Protein AF-A0A2X3DQ49-F1 (afdb_monomer_lite)

InterPro domains:
  IPR011050 Pectin lyase fold/virulence factor [SSF51126] (22-78)
  IPR012334 Pectin lyase fold [G3DSA:2.160.20.10] (19-81)

Organism: Klebsiella pneumoniae (NCBI:txid573)

Radius of gyration: 20.26 Å; chains: 1; bounding box: 53×58×23 Å

Foldseek 3Di:
DDDDDPVPPVPPVPPDPPPPQCAFDWDQAPLRAIETAFADADPVRDGDHDDPDDDADPSGYHHQPAQAWDADPRRGIDGGRDDPDD

Secondary structure (DSSP, 8-state):
-----GGGGGGGGGS----------EEE-TTSPEEEEPPPP-TTS------S-----TT-EEEE--SS-EEETTTEEEPPP-----

Sequence (86 aa):
MFKFKASYVALAAVLTSSVVYADPTSYTHSSGATVIDIEKPNAAGVSHNLYRDFNVGTNGTILNNSGDDVSHSTFGNIARVMLPTY

Structure (mmCIF, N/CA/C/O backbone):
data_AF-A0A2X3DQ49-F1
#
_entry.id   AF-A0A2X3DQ49-F1
#
loop_
_atom_site.group_PDB
_atom_site.id
_atom_site.type_symbol
_atom_site.label_atom_id
_atom_site.label_alt_id
_atom_site.label_comp_id
_atom_site.label_asym_id
_atom_site.label_entity_id
_atom_site.label_seq_id
_atom_site.pdbx_PDB_ins_code
_atom_site.Cartn_x
_atom_site.Cartn_y
_atom_site.Cartn_z
_atom_site.occupancy
_atom_site.B_iso_or_equiv
_atom_site.auth_seq_id
_atom_site.auth_comp_id
_atom_site.auth_asym_id
_atom_site.auth_atom_id
_atom_site.pdbx_PDB_model_num
ATOM 1 N N . MET A 1 1 ? 39.839 -47.906 0.740 1.00 45.09 1 MET A N 1
ATOM 2 C CA . MET A 1 1 ? 40.017 -46.461 0.459 1.00 45.09 1 MET A CA 1
ATOM 3 C C . MET A 1 1 ? 38.794 -45.952 -0.291 1.00 45.09 1 MET A C 1
ATOM 5 O O . MET A 1 1 ? 38.671 -46.215 -1.480 1.00 45.09 1 MET A O 1
ATOM 9 N N . PHE A 1 2 ? 37.864 -45.288 0.398 1.00 40.84 2 PHE A N 1
ATOM 10 C CA . PHE A 1 2 ? 36.669 -44.705 -0.221 1.00 40.84 2 PHE A CA 1
ATOM 11 C C . PHE A 1 2 ? 37.010 -43.318 -0.782 1.00 40.84 2 PHE A C 1
ATOM 13 O O . PHE A 1 2 ? 37.389 -42.423 -0.032 1.00 40.84 2 PHE A O 1
ATOM 20 N N . LYS A 1 3 ? 36.928 -43.147 -2.108 1.00 46.91 3 LYS A N 1
ATOM 21 C CA . LYS A 1 3 ? 37.156 -41.859 -2.783 1.00 46.91 3 LYS A CA 1
ATOM 22 C C . LYS A 1 3 ? 35.854 -41.051 -2.770 1.00 46.91 3 LYS A C 1
ATOM 24 O O . LYS A 1 3 ? 34.935 -41.363 -3.523 1.00 46.91 3 LYS A O 1
ATOM 29 N N . PHE A 1 4 ? 35.773 -40.036 -1.911 1.00 44.66 4 PHE A N 1
ATOM 30 C CA . PHE A 1 4 ? 34.648 -39.098 -1.856 1.00 44.66 4 PHE A CA 1
ATOM 31 C C . PHE A 1 4 ? 34.644 -38.242 -3.136 1.00 44.66 4 PHE A C 1
ATOM 33 O O . PHE A 1 4 ? 35.591 -37.500 -3.393 1.00 44.66 4 PHE A O 1
ATOM 40 N N . LYS A 1 5 ? 33.616 -38.377 -3.982 1.00 43.03 5 LYS A N 1
ATOM 41 C CA . LYS A 1 5 ? 33.447 -37.535 -5.176 1.00 43.03 5 LYS A CA 1
ATOM 42 C C . LYS A 1 5 ? 32.962 -36.149 -4.739 1.00 43.03 5 LYS A C 1
ATOM 44 O O . LYS A 1 5 ? 31.912 -36.035 -4.115 1.00 43.03 5 LYS A O 1
ATOM 49 N N . ALA A 1 6 ? 33.692 -35.102 -5.120 1.00 48.91 6 ALA A N 1
ATOM 50 C CA . ALA A 1 6 ? 33.398 -33.692 -4.826 1.00 48.91 6 ALA A CA 1
ATOM 51 C C . ALA A 1 6 ? 32.100 -33.145 -5.470 1.00 48.91 6 ALA A C 1
ATOM 53 O O . ALA A 1 6 ? 31.833 -31.950 -5.419 1.00 48.91 6 ALA A O 1
ATOM 54 N N . SER A 1 7 ? 31.273 -34.000 -6.075 1.00 46.94 7 SER A N 1
ATOM 55 C CA . SER A 1 7 ? 30.068 -33.616 -6.815 1.00 46.94 7 SER A CA 1
ATOM 56 C C . SER A 1 7 ? 28.816 -33.431 -5.946 1.00 46.94 7 SER A C 1
ATOM 58 O O . SER A 1 7 ? 27.780 -33.054 -6.477 1.00 46.94 7 SER A O 1
ATOM 60 N N . TYR A 1 8 ? 28.879 -33.672 -4.630 1.00 43.56 8 TYR A N 1
ATOM 61 C CA . TYR A 1 8 ? 27.718 -33.528 -3.732 1.00 43.56 8 TYR A CA 1
ATOM 62 C C . TYR A 1 8 ? 27.611 -32.163 -3.030 1.00 43.56 8 TYR A C 1
ATOM 64 O O . TYR A 1 8 ? 26.609 -31.889 -2.377 1.00 43.56 8 TYR A O 1
ATOM 72 N N . VAL A 1 9 ? 28.616 -31.290 -3.156 1.00 45.81 9 VAL A N 1
ATOM 73 C CA . VAL A 1 9 ? 28.656 -30.015 -2.409 1.00 45.81 9 VAL A CA 1
ATOM 74 C C . VAL A 1 9 ? 27.905 -28.886 -3.135 1.00 45.81 9 VAL A C 1
ATOM 76 O O . VAL A 1 9 ? 27.520 -27.899 -2.517 1.00 45.81 9 VAL A O 1
ATOM 79 N N . ALA A 1 10 ? 27.597 -29.047 -4.425 1.00 45.69 10 ALA A N 1
ATOM 80 C CA . ALA A 1 10 ? 26.958 -27.998 -5.223 1.00 45.69 10 ALA A CA 1
ATOM 81 C C . ALA A 1 10 ? 25.427 -27.877 -5.050 1.00 45.69 10 ALA A C 1
ATOM 83 O O . ALA A 1 10 ? 24.836 -26.991 -5.656 1.00 45.69 10 ALA A O 1
ATOM 84 N N . LEU A 1 11 ? 24.771 -28.721 -4.236 1.00 46.12 11 LEU A N 1
ATOM 85 C CA . LEU A 1 11 ? 23.317 -28.621 -4.001 1.00 46.12 11 LEU A CA 1
ATOM 86 C C . LEU A 1 11 ? 22.948 -27.852 -2.718 1.00 46.12 11 LEU A C 1
ATOM 88 O O . LEU A 1 11 ? 21.823 -27.384 -2.587 1.00 46.12 11 LEU A O 1
ATOM 92 N N . ALA A 1 12 ? 23.881 -27.666 -1.778 1.00 43.78 12 ALA A N 1
ATOM 93 C CA . ALA A 1 12 ? 23.577 -27.012 -0.500 1.00 43.78 12 ALA A CA 1
ATOM 94 C C . ALA A 1 12 ? 23.665 -25.473 -0.545 1.00 43.78 12 ALA A C 1
ATOM 96 O O . ALA A 1 12 ? 23.125 -24.807 0.332 1.00 43.78 12 ALA A O 1
ATOM 97 N N . ALA A 1 13 ? 24.301 -24.896 -1.570 1.00 46.06 13 ALA A N 1
ATOM 98 C CA . ALA A 1 13 ? 24.475 -23.444 -1.691 1.00 46.06 13 ALA A CA 1
ATOM 99 C C . ALA A 1 13 ? 23.255 -22.702 -2.282 1.00 46.06 13 ALA A C 1
ATOM 101 O O . ALA A 1 13 ? 23.286 -21.482 -2.400 1.00 46.06 13 ALA A O 1
ATOM 102 N N . VAL A 1 14 ? 22.178 -23.409 -2.650 1.00 48.69 14 VAL A N 1
ATOM 103 C CA . VAL A 1 14 ? 20.980 -22.808 -3.280 1.00 48.69 14 VAL A CA 1
ATOM 104 C C . VAL A 1 14 ? 19.874 -22.459 -2.265 1.00 48.69 14 VAL A C 1
ATOM 106 O O . VAL A 1 14 ? 18.899 -21.810 -2.625 1.00 48.69 14 VAL A O 1
ATOM 109 N N . LEU A 1 15 ? 20.004 -22.827 -0.985 1.00 45.78 15 LEU A N 1
ATOM 110 C CA . LEU A 1 15 ? 18.901 -22.701 -0.013 1.00 45.78 15 LEU A CA 1
ATOM 111 C C . LEU A 1 15 ? 18.998 -21.519 0.958 1.00 45.78 15 LEU A C 1
ATOM 113 O O . LEU A 1 15 ? 18.089 -21.329 1.761 1.00 45.78 15 LEU A O 1
ATOM 117 N N . THR A 1 16 ? 20.047 -20.700 0.904 1.00 43.00 16 THR A N 1
ATOM 118 C CA . THR A 1 16 ? 20.173 -19.553 1.816 1.00 43.00 16 THR A CA 1
ATOM 119 C C . THR A 1 16 ? 19.870 -18.249 1.092 1.00 43.00 16 THR A C 1
ATOM 121 O O . THR A 1 16 ? 20.742 -17.397 0.930 1.00 43.00 16 THR A O 1
ATOM 124 N N . SER A 1 17 ? 18.625 -18.079 0.639 1.00 44.38 17 SER A N 1
ATOM 125 C CA . SER A 1 17 ? 18.110 -16.734 0.384 1.00 44.38 17 SER A CA 1
ATOM 126 C C . SER A 1 17 ? 18.081 -16.019 1.732 1.00 44.38 17 SER A C 1
ATOM 128 O O . SER A 1 17 ? 17.306 -16.384 2.614 1.00 44.38 17 SER A O 1
ATOM 130 N N . SER A 1 18 ? 18.967 -15.045 1.932 1.00 49.50 18 SER A N 1
ATOM 131 C CA . SER A 1 18 ? 18.849 -14.110 3.045 1.00 49.50 18 SER A CA 1
ATOM 132 C C . SER A 1 18 ? 17.445 -13.515 2.998 1.00 49.50 18 SER A C 1
ATOM 134 O O . SER A 1 18 ? 17.092 -12.867 2.011 1.00 49.50 18 SER A O 1
ATOM 136 N N . VAL A 1 19 ? 16.637 -13.762 4.031 1.00 45.31 19 VAL A N 1
ATOM 137 C CA . VAL A 1 19 ? 15.388 -13.027 4.221 1.00 45.31 19 VAL A CA 1
ATOM 138 C C . VAL A 1 19 ? 15.809 -11.589 4.486 1.00 45.31 19 VAL A C 1
ATOM 140 O O . VAL A 1 19 ? 16.207 -11.244 5.596 1.00 45.31 19 VAL A O 1
ATOM 143 N N . VAL A 1 20 ? 15.811 -10.759 3.445 1.00 50.22 20 VAL A N 1
ATOM 144 C CA . VAL A 1 20 ? 15.780 -9.316 3.645 1.00 50.22 20 VAL A CA 1
ATOM 145 C C . VAL A 1 20 ? 14.408 -9.058 4.245 1.00 50.22 20 VAL A C 1
ATOM 147 O O . VAL A 1 20 ? 13.395 -9.413 3.640 1.00 50.22 20 VAL A O 1
ATOM 150 N N . TYR A 1 21 ? 14.375 -8.540 5.471 1.00 48.56 21 TYR A N 1
ATOM 151 C CA . TYR A 1 21 ? 13.141 -8.058 6.073 1.00 48.56 21 TYR A CA 1
ATOM 152 C C . TYR A 1 21 ? 12.757 -6.800 5.299 1.00 48.56 21 TYR A C 1
ATOM 154 O O . TYR A 1 21 ? 13.211 -5.701 5.603 1.00 48.56 21 TYR A O 1
ATOM 162 N N . ALA A 1 22 ? 12.057 -7.011 4.194 1.00 53.72 22 ALA A N 1
ATOM 163 C CA . ALA A 1 22 ? 11.528 -5.952 3.372 1.00 53.72 22 ALA A CA 1
ATOM 164 C C . ALA A 1 22 ? 10.284 -5.466 4.122 1.00 53.72 22 ALA A C 1
ATOM 166 O O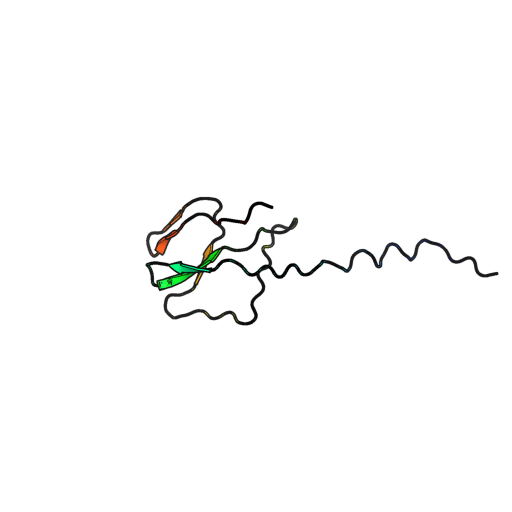 . ALA A 1 22 ? 9.250 -6.138 4.105 1.00 53.72 22 ALA A O 1
ATOM 167 N N . ASP A 1 23 ? 10.467 -4.422 4.932 1.00 64.25 23 ASP A N 1
ATOM 168 C CA . ASP A 1 23 ? 9.387 -3.735 5.633 1.00 64.25 23 ASP A CA 1
ATOM 169 C C . ASP A 1 23 ? 8.931 -2.588 4.722 1.00 64.25 23 ASP A C 1
ATOM 171 O O . ASP A 1 23 ? 9.595 -1.546 4.679 1.00 64.25 23 ASP A O 1
ATOM 175 N N . PRO A 1 24 ? 7.880 -2.800 3.914 1.00 74.81 24 PRO A N 1
ATOM 176 C CA . PRO A 1 24 ? 7.465 -1.830 2.918 1.00 74.81 24 PRO A CA 1
ATOM 177 C C . PRO A 1 24 ? 7.037 -0.531 3.588 1.00 74.81 24 PRO A C 1
ATOM 179 O O . PRO A 1 24 ? 6.311 -0.514 4.588 1.00 74.81 24 PRO A O 1
ATOM 182 N N . THR A 1 25 ? 7.439 0.586 2.991 1.00 85.88 25 THR A N 1
ATOM 183 C CA . THR A 1 25 ? 7.027 1.902 3.464 1.00 85.88 25 THR A CA 1
ATOM 184 C C . THR A 1 25 ? 5.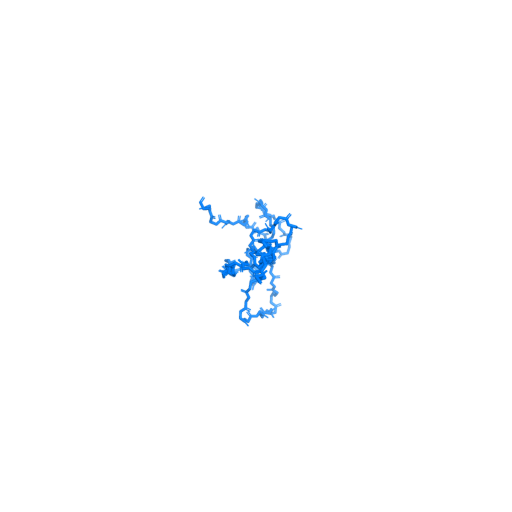514 2.048 3.340 1.00 85.88 25 THR A C 1
ATOM 186 O O . THR A 1 25 ? 4.924 1.768 2.295 1.00 85.88 25 THR A O 1
ATOM 189 N N . SER A 1 26 ? 4.866 2.499 4.414 1.00 89.94 26 SER A N 1
ATOM 190 C CA . SER A 1 26 ? 3.422 2.729 4.430 1.00 89.94 26 SER A CA 1
ATOM 191 C C . SER A 1 26 ? 3.066 4.087 5.019 1.00 89.94 26 SER A C 1
ATOM 193 O O . SER A 1 26 ? 3.765 4.621 5.882 1.00 89.94 26 SER A O 1
ATOM 195 N N . TYR A 1 27 ? 1.969 4.663 4.533 1.00 91.12 27 TYR A N 1
ATOM 196 C CA . TYR A 1 27 ? 1.451 5.950 4.990 1.00 91.12 27 TYR A CA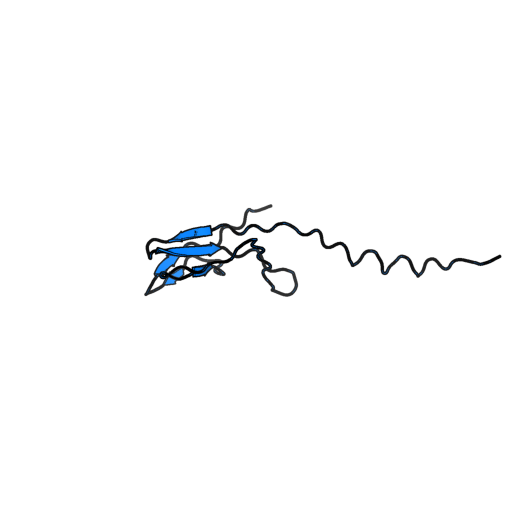 1
ATOM 197 C C . TYR A 1 27 ? -0.077 6.004 4.896 1.00 91.12 27 TYR A C 1
ATOM 199 O O . TYR A 1 27 ? -0.713 5.216 4.200 1.00 91.12 27 TYR A O 1
ATOM 207 N N . THR A 1 28 ? -0.699 6.942 5.614 1.00 93.50 28 THR A N 1
ATOM 208 C CA . THR A 1 28 ? -2.145 7.191 5.490 1.00 93.50 28 THR A CA 1
ATOM 209 C C . THR A 1 28 ? -2.385 8.240 4.414 1.00 93.50 28 THR A C 1
ATOM 211 O O . THR A 1 28 ? -1.868 9.353 4.498 1.00 93.50 28 THR A O 1
ATOM 214 N N . HIS A 1 29 ? -3.166 7.889 3.399 1.00 94.31 29 HIS A N 1
ATOM 215 C CA . HIS A 1 29 ? -3.527 8.792 2.316 1.00 94.31 29 HIS A CA 1
ATOM 216 C C . HIS A 1 29 ? -4.675 9.736 2.720 1.00 94.31 29 HIS A C 1
ATOM 218 O O . HIS A 1 29 ? -5.427 9.459 3.654 1.00 94.31 29 HIS A O 1
ATOM 224 N N . SER A 1 30 ? -4.854 10.843 1.991 1.00 90.88 30 SER A N 1
ATOM 225 C CA . SER A 1 30 ? -5.915 11.832 2.250 1.00 90.88 30 SER A CA 1
ATOM 226 C C . SER A 1 30 ? -7.341 11.266 2.156 1.00 90.88 30 SER A C 1
ATOM 228 O O . SER A 1 30 ? -8.254 11.782 2.793 1.00 90.88 30 SER A O 1
ATOM 230 N N . SER A 1 31 ? -7.529 10.163 1.425 1.00 91.62 31 SER A N 1
ATOM 231 C CA . SER A 1 31 ? -8.783 9.395 1.373 1.00 91.62 31 SER A CA 1
ATOM 232 C C . SER A 1 31 ? -9.043 8.544 2.625 1.00 91.62 31 SER A C 1
ATOM 234 O O . SER A 1 31 ? -10.068 7.876 2.705 1.00 91.62 31 SER A O 1
ATOM 236 N N . GLY A 1 32 ? -8.100 8.498 3.570 1.00 93.38 32 GLY A N 1
ATOM 237 C CA . GLY A 1 32 ? -8.143 7.656 4.765 1.00 93.38 32 GLY A CA 1
ATOM 238 C C . GLY A 1 32 ? -7.675 6.213 4.554 1.00 93.38 32 GLY A C 1
ATOM 239 O O . GLY A 1 32 ? -7.624 5.462 5.526 1.00 93.38 32 GLY A O 1
ATOM 240 N N . ALA A 1 33 ? -7.342 5.820 3.321 1.00 95.31 33 ALA A N 1
ATOM 241 C CA . ALA A 1 33 ? -6.793 4.502 3.011 1.00 95.31 33 ALA A CA 1
ATOM 242 C C . ALA A 1 33 ? -5.320 4.411 3.438 1.00 95.31 33 ALA A C 1
ATOM 244 O O . ALA A 1 33 ? -4.567 5.381 3.308 1.00 95.31 33 ALA A O 1
ATOM 245 N N . THR A 1 34 ? -4.887 3.238 3.896 1.00 95.69 34 THR A N 1
ATOM 246 C CA . THR A 1 34 ? -3.456 2.962 4.092 1.00 95.69 34 THR A CA 1
ATOM 247 C C . THR A 1 34 ? -2.822 2.676 2.736 1.00 95.69 34 THR A C 1
ATOM 249 O O . THR A 1 34 ? -3.240 1.741 2.059 1.00 95.69 34 THR A O 1
ATOM 252 N N . VAL A 1 35 ? -1.824 3.454 2.330 1.00 94.56 35 VAL A N 1
ATOM 253 C CA . VAL A 1 35 ? -1.007 3.165 1.148 1.00 94.56 35 VAL A CA 1
ATOM 254 C C . VAL A 1 35 ? 0.235 2.416 1.591 1.00 94.56 35 VAL A C 1
ATOM 256 O O . VAL A 1 35 ? 0.880 2.793 2.567 1.00 94.56 35 VAL A O 1
ATOM 259 N N . ILE A 1 36 ? 0.539 1.347 0.871 1.00 93.88 36 ILE A N 1
ATOM 260 C CA . ILE A 1 36 ? 1.729 0.528 1.029 1.00 93.88 36 ILE A CA 1
ATOM 261 C C . ILE A 1 36 ? 2.471 0.586 -0.296 1.00 93.88 36 ILE A C 1
ATOM 263 O O . ILE A 1 36 ? 1.971 0.093 -1.308 1.00 93.88 36 ILE A O 1
ATOM 267 N N . ASP A 1 37 ? 3.663 1.153 -0.272 1.00 93.38 37 ASP A N 1
ATOM 268 C CA . ASP A 1 37 ? 4.584 1.092 -1.394 1.00 93.38 37 ASP A CA 1
ATOM 269 C C . ASP A 1 37 ? 5.246 -0.282 -1.387 1.00 93.38 37 ASP A C 1
ATOM 271 O O . ASP A 1 37 ? 5.985 -0.620 -0.461 1.00 93.38 37 ASP A O 1
ATOM 275 N N . ILE A 1 38 ? 4.915 -1.112 -2.379 1.00 92.00 38 ILE A N 1
ATOM 276 C CA . ILE A 1 38 ? 5.384 -2.494 -2.369 1.00 92.00 38 ILE A CA 1
ATOM 277 C C . ILE A 1 38 ? 6.858 -2.573 -2.747 1.00 92.00 38 ILE A C 1
ATOM 279 O O . ILE A 1 38 ? 7.372 -1.818 -3.575 1.00 92.00 38 ILE A O 1
ATOM 283 N N . GLU A 1 39 ? 7.522 -3.559 -2.169 1.00 90.69 39 GLU A N 1
ATOM 284 C CA . GLU A 1 39 ? 8.934 -3.809 -2.394 1.00 90.69 39 GLU A CA 1
ATOM 285 C C . GLU A 1 39 ? 9.232 -4.164 -3.847 1.00 90.69 39 GLU A C 1
ATOM 287 O O . GLU A 1 39 ? 8.384 -4.683 -4.586 1.00 90.69 39 GLU A O 1
ATOM 292 N N . LYS A 1 40 ? 10.474 -3.918 -4.264 1.00 89.19 40 LYS A N 1
ATOM 293 C CA . LYS A 1 40 ? 10.915 -4.223 -5.627 1.00 89.19 40 LYS A CA 1
ATOM 294 C C . LYS A 1 40 ? 10.629 -5.698 -5.964 1.00 89.19 40 LYS A C 1
ATOM 296 O O . LYS A 1 40 ? 10.980 -6.580 -5.176 1.00 89.19 40 LYS A O 1
ATOM 301 N N . PRO A 1 41 ? 10.073 -6.008 -7.150 1.00 89.75 41 PRO A N 1
ATOM 302 C CA . PRO A 1 41 ? 9.913 -7.392 -7.556 1.00 89.75 41 PRO A CA 1
ATOM 303 C C . PRO A 1 41 ? 11.271 -8.087 -7.707 1.00 89.75 41 PRO A C 1
ATOM 305 O O . PRO A 1 41 ? 12.251 -7.499 -8.177 1.00 89.75 41 PRO A O 1
ATOM 308 N N . ASN A 1 42 ? 11.315 -9.368 -7.349 1.00 87.56 42 ASN A N 1
ATOM 309 C CA . ASN A 1 42 ? 12.447 -10.244 -7.625 1.00 87.56 42 ASN A CA 1
ATOM 310 C C . ASN A 1 42 ? 12.584 -10.535 -9.138 1.00 87.56 42 ASN A C 1
ATOM 312 O O . ASN A 1 42 ? 11.791 -10.076 -9.960 1.00 87.56 42 ASN A O 1
ATOM 316 N N . ALA A 1 43 ? 13.581 -11.339 -9.523 1.00 91.88 43 ALA A N 1
ATOM 317 C CA . ALA A 1 43 ? 13.833 -11.684 -10.928 1.00 91.88 43 ALA A CA 1
ATOM 318 C C . ALA A 1 43 ? 12.667 -12.420 -11.624 1.00 91.88 43 ALA A C 1
ATOM 320 O O . ALA A 1 43 ? 12.607 -12.437 -12.850 1.00 91.88 43 ALA A O 1
ATOM 321 N N . ALA A 1 44 ? 11.743 -13.008 -10.861 1.00 94.44 44 ALA A N 1
ATOM 322 C CA . ALA A 1 44 ? 10.538 -13.652 -11.378 1.00 94.44 44 ALA A CA 1
ATOM 323 C C . ALA A 1 44 ? 9.330 -12.698 -11.461 1.00 94.44 44 ALA A C 1
ATOM 325 O O . ALA A 1 44 ? 8.240 -13.128 -11.828 1.00 94.44 44 ALA A O 1
ATOM 326 N N . GLY A 1 45 ? 9.502 -11.417 -11.117 1.00 92.50 45 GLY A N 1
ATOM 327 C CA . GLY A 1 45 ? 8.430 -10.423 -11.126 1.00 92.50 45 GLY A CA 1
ATOM 328 C C . GLY A 1 45 ? 7.581 -10.394 -9.852 1.00 92.50 45 GLY A C 1
ATOM 329 O O . GLY A 1 45 ? 6.531 -9.759 -9.851 1.00 92.50 45 GLY A O 1
ATOM 330 N N . VAL A 1 46 ? 8.003 -11.058 -8.768 1.00 92.31 46 VAL A N 1
ATOM 331 C CA . VAL A 1 46 ? 7.217 -11.140 -7.525 1.00 92.31 46 VAL A CA 1
ATOM 332 C C . VAL A 1 46 ? 7.740 -10.152 -6.487 1.00 92.31 46 VAL A C 1
ATOM 334 O O . VAL A 1 46 ? 8.905 -10.224 -6.095 1.00 92.31 46 VAL A O 1
ATOM 337 N N . SER A 1 47 ? 6.873 -9.260 -6.008 1.00 92.06 47 SER A N 1
ATOM 338 C CA . SER A 1 47 ? 7.127 -8.406 -4.841 1.00 92.06 47 SER A CA 1
ATOM 339 C C . SER A 1 47 ? 6.795 -9.174 -3.553 1.00 92.06 47 SER A C 1
ATOM 341 O O . SER A 1 47 ? 5.651 -9.581 -3.346 1.00 92.06 47 SER A O 1
ATOM 343 N N . HIS A 1 48 ? 7.802 -9.429 -2.712 1.00 91.12 48 HIS A N 1
ATOM 344 C CA . HIS A 1 48 ? 7.659 -10.166 -1.450 1.00 91.12 48 HIS A CA 1
ATOM 345 C C . HIS A 1 48 ? 7.641 -9.185 -0.275 1.00 91.12 48 HIS A C 1
ATOM 347 O O . HIS A 1 48 ? 8.691 -8.748 0.183 1.00 91.12 48 HIS A O 1
ATOM 353 N N . ASN A 1 49 ? 6.446 -8.875 0.219 1.00 89.56 49 ASN A N 1
ATOM 354 C CA . ASN A 1 49 ? 6.226 -7.958 1.336 1.00 89.56 49 ASN A CA 1
ATOM 355 C C . ASN A 1 49 ? 5.893 -8.775 2.587 1.00 89.56 49 ASN A C 1
ATOM 357 O O . ASN A 1 49 ? 4.960 -9.584 2.552 1.00 89.56 49 ASN A O 1
ATOM 361 N N . LEU A 1 50 ? 6.662 -8.619 3.665 1.00 88.50 50 LEU A N 1
ATOM 362 C CA . LEU A 1 50 ? 6.474 -9.396 4.890 1.00 88.50 50 LEU A CA 1
ATOM 363 C C . LEU A 1 50 ? 5.893 -8.509 5.987 1.00 88.50 50 LEU A C 1
ATOM 365 O O . LEU A 1 50 ? 6.445 -7.467 6.316 1.00 88.50 50 LEU A O 1
ATOM 369 N N . TYR A 1 51 ? 4.812 -8.977 6.603 1.00 88.25 51 TYR A N 1
ATOM 370 C CA . TYR A 1 51 ? 4.172 -8.303 7.726 1.00 88.25 51 TYR A CA 1
ATOM 371 C C . TYR A 1 51 ? 4.000 -9.290 8.866 1.00 88.25 51 TYR A C 1
ATOM 373 O O . TYR A 1 51 ? 3.656 -10.452 8.642 1.00 88.25 51 TYR A O 1
ATOM 381 N N . ARG A 1 52 ? 4.178 -8.813 10.098 1.00 89.56 52 ARG A N 1
ATOM 382 C CA . ARG A 1 52 ? 3.724 -9.562 11.273 1.00 89.56 52 ARG A CA 1
ATOM 383 C C . ARG A 1 52 ? 2.198 -9.600 11.333 1.00 89.56 52 ARG A C 1
ATOM 385 O O . ARG A 1 52 ? 1.628 -10.648 11.604 1.00 89.56 52 ARG A O 1
ATOM 392 N N . ASP A 1 53 ? 1.574 -8.466 11.029 1.00 90.69 53 ASP A N 1
ATOM 393 C CA . ASP A 1 53 ? 0.132 -8.263 11.043 1.00 90.69 53 ASP A CA 1
ATOM 394 C C . ASP A 1 53 ? -0.262 -7.464 9.794 1.00 90.69 53 ASP A C 1
ATOM 396 O O . ASP A 1 53 ? 0.307 -6.404 9.535 1.00 90.69 53 ASP A O 1
ATOM 400 N N . PHE A 1 54 ? -1.239 -7.951 9.026 1.00 92.56 54 PHE A N 1
ATOM 401 C CA . PHE A 1 54 ? -1.782 -7.242 7.865 1.00 92.56 54 PHE A CA 1
ATOM 402 C C . PHE A 1 54 ? -3.282 -7.030 8.063 1.00 92.56 54 PHE A C 1
ATOM 404 O O . PHE A 1 54 ? -4.077 -7.958 7.919 1.00 92.56 54 PHE A O 1
ATOM 411 N N . ASN A 1 55 ? -3.664 -5.803 8.414 1.00 94.25 55 ASN A N 1
ATOM 412 C CA . ASN A 1 55 ? -5.045 -5.435 8.711 1.00 94.25 55 ASN A CA 1
ATOM 413 C C . ASN A 1 55 ? -5.547 -4.408 7.697 1.00 94.25 55 ASN A C 1
ATOM 415 O O . ASN A 1 55 ? -4.847 -3.446 7.389 1.00 94.25 55 ASN A O 1
ATOM 419 N N . VAL A 1 56 ? -6.781 -4.585 7.226 1.00 95.88 56 VAL A N 1
ATOM 420 C CA . VAL A 1 56 ? -7.440 -3.656 6.302 1.00 95.88 56 VAL A CA 1
ATOM 421 C C . VAL A 1 56 ? -8.575 -2.959 7.042 1.00 95.88 56 VAL A C 1
ATOM 423 O O . VAL A 1 56 ? -9.521 -3.600 7.497 1.00 95.88 56 VAL A O 1
ATOM 426 N N . GLY A 1 57 ? -8.456 -1.640 7.191 1.00 92.94 57 GLY A N 1
ATOM 427 C CA . GLY A 1 57 ? -9.483 -0.810 7.817 1.00 92.94 57 GLY A CA 1
ATOM 428 C C . GLY A 1 57 ? -10.675 -0.541 6.895 1.00 92.94 57 GLY A C 1
ATOM 429 O O . GLY A 1 57 ? -10.685 -0.914 5.724 1.00 92.94 57 GLY A O 1
ATOM 430 N N . THR A 1 58 ? -11.676 0.179 7.401 1.00 95.94 58 THR A N 1
ATOM 431 C CA . THR A 1 58 ? -12.903 0.518 6.652 1.00 95.94 58 THR A CA 1
ATOM 432 C C . THR A 1 58 ? -12.650 1.351 5.397 1.00 95.94 58 THR A C 1
ATOM 434 O O . THR A 1 58 ? -13.386 1.225 4.425 1.00 95.94 58 THR A O 1
ATOM 437 N N . ASN A 1 59 ? -11.603 2.180 5.402 1.00 94.00 59 ASN A N 1
ATOM 438 C CA . ASN A 1 59 ? -11.197 2.984 4.244 1.00 94.00 59 ASN A CA 1
ATOM 439 C C . ASN A 1 59 ? -10.351 2.191 3.229 1.00 94.00 59 ASN A C 1
ATOM 441 O O . ASN A 1 59 ? -9.950 2.738 2.203 1.00 94.00 59 ASN A O 1
ATOM 445 N N . GLY A 1 60 ? -10.075 0.916 3.511 1.00 95.44 60 GLY A N 1
ATOM 446 C CA . GLY A 1 60 ? -9.290 0.036 2.659 1.00 95.44 60 GLY A CA 1
ATOM 447 C C . GLY A 1 60 ? -7.781 0.273 2.721 1.00 95.44 60 GLY A C 1
ATOM 448 O O . GLY A 1 60 ? -7.260 1.079 3.499 1.00 95.44 60 GLY A O 1
ATOM 449 N N . THR A 1 61 ? -7.087 -0.464 1.858 1.00 95.56 61 THR A N 1
ATOM 450 C CA . THR A 1 61 ? -5.633 -0.434 1.693 1.00 95.56 61 THR A CA 1
ATOM 451 C C . THR A 1 61 ? -5.308 -0.376 0.206 1.00 95.56 61 THR A C 1
ATOM 453 O O . THR A 1 61 ? -5.948 -1.050 -0.601 1.00 95.56 61 THR A O 1
ATOM 456 N N . ILE A 1 62 ? -4.310 0.424 -0.154 1.00 95.31 62 ILE A N 1
ATOM 457 C CA . ILE A 1 62 ? -3.802 0.581 -1.513 1.00 95.31 62 ILE A CA 1
ATOM 458 C C . ILE A 1 62 ? -2.408 -0.039 -1.560 1.00 95.31 62 ILE A C 1
ATOM 460 O O . ILE A 1 62 ? -1.520 0.381 -0.823 1.00 95.31 62 ILE A O 1
ATOM 464 N N . LEU A 1 63 ? -2.216 -1.014 -2.447 1.00 95.31 63 LEU A N 1
ATOM 465 C CA . LEU A 1 63 ? -0.892 -1.532 -2.785 1.00 95.31 63 LEU A CA 1
ATOM 466 C C . LEU A 1 63 ? -0.361 -0.737 -3.975 1.00 95.31 63 LEU A C 1
ATOM 468 O O . LEU A 1 63 ? -0.803 -0.928 -5.111 1.00 95.31 63 LEU A O 1
ATOM 472 N N . ASN A 1 64 ? 0.548 0.191 -3.707 1.00 94.06 64 ASN A N 1
ATOM 473 C CA . ASN A 1 64 ? 1.149 1.025 -4.727 1.00 94.06 64 ASN A CA 1
ATOM 474 C C . ASN A 1 64 ? 2.256 0.241 -5.437 1.00 94.06 64 ASN A C 1
ATOM 476 O O . ASN A 1 64 ? 3.3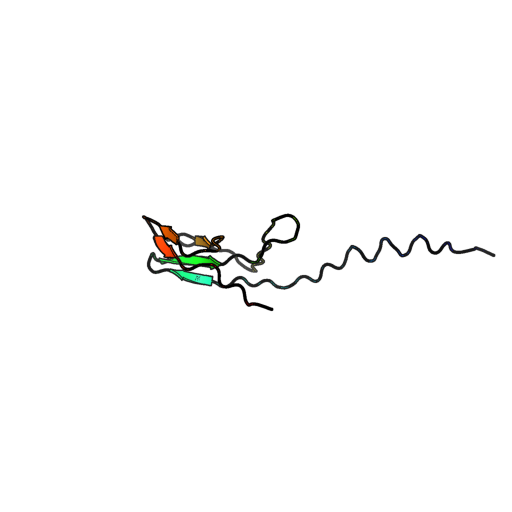08 -0.036 -4.869 1.00 94.06 64 ASN A O 1
ATOM 480 N N . ASN A 1 65 ? 1.979 -0.129 -6.686 1.00 93.94 65 ASN A N 1
ATOM 481 C CA . ASN A 1 65 ? 2.912 -0.778 -7.608 1.00 93.94 65 ASN A CA 1
ATOM 482 C C . ASN A 1 65 ? 3.298 0.168 -8.761 1.00 93.94 65 ASN A C 1
ATOM 484 O O . ASN A 1 65 ? 3.686 -0.281 -9.841 1.00 93.94 65 ASN A O 1
ATOM 488 N N . SER A 1 66 ? 3.096 1.478 -8.589 1.00 93.88 66 SER A N 1
ATOM 489 C CA . SER A 1 66 ? 3.353 2.442 -9.651 1.00 93.88 66 SER A CA 1
ATOM 490 C C . SER A 1 66 ? 4.783 2.963 -9.600 1.00 93.88 66 SER A C 1
ATOM 492 O O . SER A 1 66 ? 5.254 3.465 -8.579 1.00 93.88 66 SER A O 1
ATOM 494 N N . GLY A 1 67 ? 5.457 2.894 -10.748 1.00 91.62 67 GLY A N 1
ATOM 495 C CA . GLY A 1 67 ? 6.735 3.567 -10.968 1.00 91.62 67 GLY A CA 1
ATOM 496 C C . GLY A 1 67 ? 6.601 5.075 -11.193 1.00 91.62 67 GLY A C 1
ATOM 497 O O . GLY A 1 67 ? 7.621 5.761 -11.159 1.00 91.62 67 GLY A O 1
ATOM 498 N N . ASP A 1 68 ? 5.380 5.581 -11.375 1.00 94.50 68 ASP A N 1
ATOM 499 C CA . ASP A 1 68 ? 5.050 6.976 -11.682 1.00 94.50 68 ASP A CA 1
ATOM 500 C C . ASP A 1 68 ? 3.960 7.509 -10.741 1.00 94.50 68 ASP A C 1
ATOM 502 O O . ASP A 1 68 ? 3.247 6.731 -10.102 1.00 94.50 68 ASP A O 1
ATOM 506 N N . ASP A 1 69 ? 3.812 8.832 -10.663 1.00 94.25 69 ASP A N 1
ATOM 507 C CA . ASP A 1 69 ? 2.701 9.444 -9.930 1.00 94.25 69 ASP A CA 1
ATOM 508 C C . ASP A 1 69 ? 1.373 9.122 -10.634 1.00 94.25 69 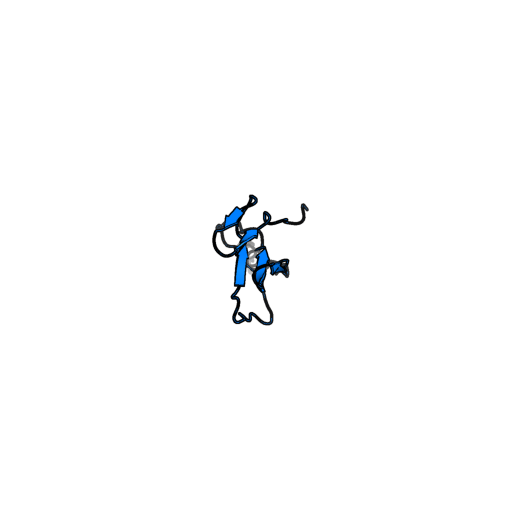ASP A C 1
ATOM 510 O O . ASP A 1 69 ? 1.249 9.251 -11.856 1.00 94.25 69 ASP A O 1
ATOM 514 N N . VAL A 1 70 ? 0.361 8.714 -9.867 1.00 94.38 70 VAL A N 1
ATOM 515 C CA . VAL A 1 70 ? -0.945 8.290 -10.391 1.00 94.38 70 VAL A CA 1
ATOM 516 C C . VAL A 1 70 ? -2.042 9.205 -9.869 1.00 94.38 70 VAL A C 1
ATOM 518 O O . VAL A 1 70 ? -2.092 9.517 -8.682 1.00 94.38 70 VAL A O 1
ATOM 521 N N . SER A 1 71 ? -2.974 9.587 -10.745 1.00 94.62 71 SER A N 1
ATOM 522 C CA . SER A 1 71 ? -4.220 10.244 -10.349 1.00 94.62 71 SER A CA 1
ATOM 523 C C . SER A 1 71 ? -5.378 9.252 -10.424 1.00 94.62 71 SER A C 1
ATOM 525 O O . SER A 1 71 ? -5.684 8.717 -11.491 1.00 94.62 71 SER A O 1
ATOM 527 N N . HIS A 1 72 ? -6.014 8.986 -9.285 1.00 90.56 72 HIS A N 1
ATOM 528 C CA . HIS A 1 72 ? -7.145 8.076 -9.159 1.00 90.56 72 HIS A CA 1
ATOM 529 C C . HIS A 1 72 ? -8.422 8.849 -8.813 1.00 90.56 72 HIS A C 1
ATOM 531 O O . HIS A 1 72 ? -8.440 9.664 -7.892 1.00 90.56 72 HIS A O 1
ATOM 537 N N . SER A 1 73 ? -9.532 8.550 -9.491 1.00 89.88 73 SER A N 1
ATOM 538 C CA . SER A 1 73 ? -10.800 9.277 -9.305 1.00 89.88 73 SER A CA 1
ATOM 539 C C . SER A 1 73 ? -11.358 9.183 -7.879 1.00 89.88 73 SER A C 1
ATOM 541 O O . SER A 1 73 ? -11.945 10.139 -7.382 1.00 89.88 73 SER A O 1
ATOM 543 N N . THR A 1 74 ? -11.155 8.049 -7.203 1.00 87.81 74 THR A N 1
ATOM 544 C CA . THR A 1 74 ? -11.627 7.810 -5.824 1.00 87.81 74 THR A CA 1
ATOM 545 C C . THR A 1 74 ? -10.583 8.142 -4.760 1.00 87.81 74 THR A C 1
ATOM 547 O O . THR A 1 74 ? -10.933 8.492 -3.639 1.00 87.81 74 THR A O 1
ATOM 550 N N . PHE A 1 75 ? -9.298 8.007 -5.094 1.00 88.06 75 PHE A N 1
ATOM 551 C CA . PHE A 1 75 ? -8.205 8.039 -4.118 1.00 88.06 75 PHE A CA 1
ATOM 552 C C . PHE A 1 75 ? -7.241 9.195 -4.371 1.00 88.06 75 PHE A C 1
ATOM 554 O O . PHE A 1 75 ? -6.166 9.203 -3.800 1.00 88.06 75 PHE A O 1
ATOM 561 N N . GLY A 1 76 ? -7.605 10.174 -5.199 1.00 91.94 76 GLY A N 1
ATOM 562 C CA . GLY A 1 76 ? -6.773 11.341 -5.461 1.00 91.94 76 GLY A CA 1
ATOM 563 C C . GLY A 1 76 ? -5.408 10.990 -6.053 1.00 91.94 76 GLY A C 1
ATOM 564 O O . GLY A 1 76 ? -5.255 9.998 -6.766 1.00 91.94 76 GLY A O 1
ATOM 565 N N . ASN A 1 77 ? -4.427 11.846 -5.779 1.00 95.19 77 ASN A N 1
ATOM 566 C CA . ASN A 1 77 ? -3.076 11.697 -6.303 1.00 95.19 77 ASN A CA 1
ATOM 567 C C . ASN A 1 77 ? -2.231 10.840 -5.357 1.00 95.19 77 ASN A C 1
ATOM 569 O O . ASN A 1 77 ? -2.106 11.151 -4.172 1.00 95.19 77 ASN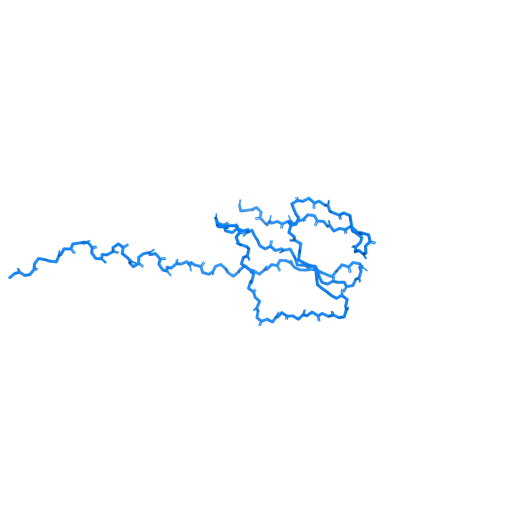 A O 1
ATOM 573 N N . ILE A 1 78 ? -1.626 9.791 -5.900 1.00 94.31 78 ILE A N 1
ATOM 574 C CA . ILE A 1 78 ? -0.749 8.858 -5.198 1.00 94.31 78 ILE A CA 1
ATOM 575 C C . ILE A 1 78 ? 0.632 9.004 -5.824 1.00 94.31 78 ILE A C 1
ATOM 577 O O . ILE A 1 78 ? 0.773 8.904 -7.043 1.00 94.31 78 ILE A O 1
ATOM 581 N N . ALA A 1 79 ? 1.635 9.288 -4.997 1.00 92.31 79 ALA A N 1
ATOM 582 C CA . ALA A 1 79 ? 3.002 9.439 -5.471 1.00 92.31 79 ALA A CA 1
ATOM 583 C C . ALA A 1 79 ? 3.566 8.093 -5.945 1.00 92.31 79 ALA A C 1
ATOM 585 O O . ALA A 1 79 ? 3.128 7.026 -5.507 1.00 92.31 79 ALA A O 1
ATOM 586 N N . ARG A 1 80 ? 4.560 8.140 -6.827 1.00 92.12 80 ARG A N 1
ATOM 587 C CA . ARG A 1 80 ? 5.326 6.957 -7.223 1.00 92.12 80 ARG A CA 1
ATOM 588 C C . ARG A 1 80 ? 5.961 6.261 -6.018 1.00 92.12 80 ARG A C 1
ATOM 590 O O . ARG A 1 80 ? 6.367 6.920 -5.060 1.00 92.12 80 ARG A O 1
ATOM 597 N N . VAL A 1 81 ? 6.154 4.949 -6.129 1.00 90.12 81 VAL A N 1
ATOM 598 C CA . VAL A 1 81 ? 6.934 4.179 -5.151 1.00 90.12 81 VAL A CA 1
ATOM 599 C C . VAL A 1 81 ? 8.361 4.730 -5.082 1.00 90.12 81 VAL A C 1
ATOM 601 O O . VAL A 1 81 ? 9.086 4.743 -6.084 1.00 90.12 81 VAL A O 1
ATOM 604 N N . MET A 1 82 ? 8.786 5.160 -3.893 1.00 76.44 82 MET A N 1
ATOM 605 C CA . MET A 1 82 ? 10.144 5.649 -3.654 1.00 76.44 82 MET A CA 1
ATOM 606 C C . MET A 1 82 ? 10.990 4.541 -3.025 1.00 76.44 82 MET A C 1
ATOM 608 O O . MET A 1 82 ? 11.185 4.497 -1.815 1.00 76.44 82 MET A O 1
ATOM 612 N N . LEU A 1 83 ? 11.497 3.624 -3.855 1.00 67.94 83 LEU A N 1
ATOM 613 C CA . LEU A 1 83 ? 12.453 2.623 -3.377 1.00 67.94 83 LEU A CA 1
ATOM 614 C C . LEU A 1 83 ? 13.744 3.333 -2.935 1.00 67.94 83 LEU A C 1
ATOM 616 O O . LEU A 1 83 ? 14.260 4.147 -3.711 1.00 67.94 83 LEU A O 1
ATOM 620 N N . PRO A 1 84 ? 14.306 3.032 -1.748 1.00 56.53 84 PRO A N 1
ATOM 621 C CA . PRO A 1 84 ? 15.644 3.489 -1.417 1.00 56.53 84 PRO A CA 1
ATOM 622 C C . PRO A 1 84 ? 16.604 2.984 -2.498 1.00 56.53 84 PRO A C 1
ATOM 624 O O . PRO A 1 84 ? 16.729 1.783 -2.744 1.00 56.53 84 PRO A O 1
ATOM 627 N N . THR A 1 85 ? 17.243 3.919 -3.199 1.00 46.62 85 THR A N 1
ATOM 628 C CA . THR A 1 85 ? 18.373 3.613 -4.075 1.00 46.62 85 THR A CA 1
ATOM 629 C C . THR A 1 85 ? 19.477 3.043 -3.195 1.00 46.62 85 THR A C 1
ATOM 631 O O . THR A 1 85 ? 19.968 3.756 -2.320 1.00 46.62 85 THR A O 1
ATOM 634 N N . TYR A 1 86 ? 19.827 1.772 -3.391 1.00 41.38 86 TYR A N 1
ATOM 635 C CA . TYR A 1 86 ? 21.086 1.232 -2.877 1.00 41.38 86 TYR A CA 1
ATOM 636 C C . TYR A 1 86 ? 22.273 1.910 -3.562 1.00 41.38 86 TYR A C 1
ATOM 638 O O . TYR A 1 86 ? 22.178 2.142 -4.792 1.00 41.38 86 TYR A O 1
#

pLDDT: mean 78.01, std 20.91, range [40.84, 95.94]